Protein AF-A0A9D6T366-F1 (afdb_monomer_lite)

pLDDT: mean 85.79, std 14.12, range [36.12, 98.06]

Secondary structure (DSSP, 8-state):
---SHHHHHHHHHHHHHHHHHHHHHHHHHHHHHHHHHHHHHHHHHHHHHTTT--SHHHHHHHHHHHHHHTSPPPPSS--HHHHHHHHHHHHHHHHHHHHHHHHHHHTT-TTHHHHHHHHHHHHHHHHHHHHHHHHHHHHTSSS--

Sequence (145 aa):
ELQTDRARVTLLMIQTMLSSVEKRIQVEQQWMADECNRMRRLLQEAAEAFAETPSQPATALLRLAERARGIPEFPTVPSSHEINTAYRDLSTAFTEAMGHLNELVGEGVDGASTLLERARAYVQLRIERDMAGFFAMEGGMVGRG

Foldseek 3Di:
DCPDPVSVVVVVVVVVVVVVVVVVVQVVQLVLLVVLQVLLVLLVVLLVLCVVPPDPLNVLSVVLNVVSVVQDRADSGHDPVSSVVSSVSSVVSLVSNLVSLVVCVVVVPPPSVVSNVVSVVSVVVVVVVVVVVVVVVVVVPPDDD

Structure (mmCIF, N/CA/C/O backbone):
data_AF-A0A9D6T366-F1
#
_entry.id   AF-A0A9D6T366-F1
#
loop_
_atom_site.group_PDB
_atom_site.id
_atom_site.type_symbol
_atom_site.label_atom_id
_atom_site.label_alt_id
_atom_site.label_comp_id
_atom_site.label_asym_id
_atom_site.label_entity_id
_atom_site.label_seq_id
_atom_site.pdbx_PDB_ins_code
_atom_site.Cartn_x
_atom_site.Cartn_y
_atom_site.Cartn_z
_atom_site.occupancy
_atom_site.B_iso_or_equiv
_atom_site.auth_seq_id
_atom_site.auth_comp_id
_atom_site.auth_asym_id
_atom_site.auth_atom_id
_atom_site.pdbx_PDB_model_num
ATOM 1 N N . GLU A 1 1 ? 18.333 4.081 -48.826 1.00 50.16 1 GLU A N 1
ATOM 2 C CA . GLU A 1 1 ? 19.245 3.023 -48.342 1.00 50.16 1 GLU A CA 1
ATOM 3 C C . GLU A 1 1 ? 20.233 3.611 -47.335 1.00 50.16 1 GLU A C 1
ATOM 5 O O . GLU A 1 1 ? 20.771 4.683 -47.587 1.00 50.16 1 GLU A O 1
ATOM 10 N N . LEU A 1 2 ? 20.445 2.952 -46.189 1.00 53.44 2 LEU A N 1
ATOM 11 C CA . LEU A 1 2 ? 21.477 3.293 -45.193 1.00 53.44 2 LEU A CA 1
ATOM 12 C C . LEU A 1 2 ? 22.875 2.964 -45.759 1.00 53.44 2 LEU A C 1
ATOM 14 O O . LEU A 1 2 ? 23.490 1.961 -45.390 1.00 53.44 2 LEU A O 1
ATOM 18 N N . GLN A 1 3 ? 23.338 3.756 -46.729 1.00 62.41 3 GLN A N 1
ATOM 19 C CA . GLN A 1 3 ? 24.585 3.481 -47.455 1.00 62.41 3 GLN A CA 1
ATOM 20 C C . GLN A 1 3 ? 25.840 4.040 -46.778 1.00 62.41 3 GLN A C 1
ATOM 22 O O . GLN A 1 3 ? 26.936 3.596 -47.095 1.00 62.41 3 GLN A O 1
ATOM 27 N N . THR A 1 4 ? 25.713 4.980 -45.839 1.00 76.25 4 THR A N 1
ATOM 28 C CA . THR A 1 4 ? 26.872 5.544 -45.134 1.00 76.25 4 THR A CA 1
ATOM 29 C C . THR A 1 4 ? 27.063 4.885 -43.772 1.00 76.25 4 THR A C 1
ATOM 31 O O . THR A 1 4 ? 26.100 4.674 -43.029 1.00 76.25 4 THR A O 1
ATOM 34 N N . ASP A 1 5 ? 28.316 4.606 -43.408 1.00 75.69 5 ASP A N 1
ATOM 35 C CA . ASP A 1 5 ? 28.672 4.033 -42.102 1.00 75.69 5 ASP A CA 1
ATOM 36 C C . ASP A 1 5 ? 28.150 4.888 -40.945 1.00 75.69 5 ASP A C 1
ATOM 38 O O . ASP A 1 5 ? 27.643 4.369 -39.954 1.00 75.69 5 ASP A O 1
ATOM 42 N N . ARG A 1 6 ? 28.149 6.215 -41.119 1.00 76.50 6 ARG A N 1
ATOM 43 C CA . ARG A 1 6 ? 27.551 7.156 -40.168 1.00 76.50 6 ARG A CA 1
ATOM 44 C C . ARG A 1 6 ? 26.061 6.892 -39.947 1.00 76.50 6 ARG A C 1
ATOM 46 O O . ARG A 1 6 ? 25.620 6.872 -38.804 1.00 76.50 6 ARG A O 1
ATOM 53 N N . ALA A 1 7 ? 25.290 6.665 -41.010 1.00 77.69 7 ALA A N 1
ATOM 54 C CA . ALA A 1 7 ? 23.858 6.416 -40.890 1.00 77.69 7 ALA A CA 1
ATOM 55 C C . ALA A 1 7 ? 23.571 5.054 -40.226 1.00 77.69 7 ALA A C 1
ATOM 57 O O . ALA A 1 7 ? 22.641 4.947 -39.429 1.00 77.69 7 ALA A O 1
ATOM 58 N N . ARG A 1 8 ? 24.413 4.038 -40.474 1.00 81.44 8 ARG A N 1
ATOM 59 C CA . ARG A 1 8 ? 24.346 2.737 -39.783 1.00 81.44 8 ARG A CA 1
ATOM 60 C C . ARG A 1 8 ? 24.661 2.859 -38.291 1.00 81.44 8 ARG A C 1
ATOM 62 O O . ARG A 1 8 ? 23.917 2.326 -37.475 1.00 81.44 8 ARG A O 1
ATOM 69 N N . VAL A 1 9 ? 25.707 3.603 -37.929 1.00 85.38 9 VAL A N 1
ATOM 70 C CA . VAL A 1 9 ? 26.069 3.860 -36.524 1.00 85.38 9 VAL A CA 1
ATOM 71 C C . VAL A 1 9 ? 24.957 4.626 -35.806 1.00 85.38 9 VAL A C 1
ATOM 73 O O . VAL A 1 9 ? 24.552 4.224 -34.719 1.00 85.38 9 VAL A O 1
ATOM 76 N N . THR A 1 10 ? 24.399 5.675 -36.416 1.00 86.94 10 THR A N 1
ATOM 77 C CA . THR A 1 10 ? 23.277 6.422 -35.825 1.00 86.94 10 THR A CA 1
ATOM 78 C C . THR A 1 10 ? 22.049 5.534 -35.610 1.00 86.94 10 THR A C 1
ATOM 80 O O . THR A 1 10 ? 21.442 5.597 -34.544 1.00 86.94 10 THR A O 1
ATOM 83 N N . LEU A 1 11 ? 21.708 4.667 -36.569 1.00 88.12 11 LEU A N 1
ATOM 84 C CA . LEU A 1 11 ? 20.601 3.719 -36.417 1.00 88.12 11 LEU A CA 1
ATOM 85 C C . LEU A 1 11 ? 20.841 2.749 -35.248 1.00 88.12 11 LEU A C 1
ATOM 87 O O . LEU A 1 11 ? 19.949 2.552 -34.426 1.00 88.12 11 LEU A O 1
ATOM 91 N N . LEU A 1 12 ? 22.049 2.187 -35.140 1.00 88.25 12 LEU A N 1
ATOM 92 C CA . LEU A 1 12 ? 22.423 1.286 -34.046 1.00 88.25 12 LEU A CA 1
ATOM 93 C C . LEU A 1 12 ? 22.352 1.983 -32.681 1.00 88.25 12 LEU A C 1
ATOM 95 O O . LEU A 1 12 ? 21.867 1.394 -31.713 1.00 88.25 12 LEU A O 1
ATOM 99 N N . MET A 1 13 ? 22.780 3.246 -32.597 1.00 88.00 13 MET A N 1
ATOM 100 C CA . MET A 1 13 ? 22.670 4.042 -31.371 1.00 88.00 13 MET A CA 1
ATOM 101 C C . MET A 1 13 ? 21.207 4.272 -30.980 1.00 88.00 13 MET A C 1
ATOM 103 O O . MET A 1 13 ? 20.843 4.013 -29.836 1.00 88.00 13 MET A O 1
ATOM 107 N N . ILE A 1 14 ? 20.353 4.677 -31.928 1.00 89.75 14 ILE A N 1
ATOM 108 C CA . ILE A 1 14 ? 18.913 4.870 -31.687 1.00 89.75 14 ILE A CA 1
ATOM 109 C C . ILE A 1 14 ? 18.266 3.562 -31.220 1.00 89.75 14 ILE A C 1
ATOM 111 O O . ILE A 1 14 ? 17.547 3.551 -30.223 1.00 89.75 14 ILE A O 1
ATOM 115 N N . GLN A 1 15 ? 18.556 2.446 -31.890 1.00 88.88 15 GLN A N 1
ATOM 116 C CA . GLN A 1 15 ? 18.011 1.138 -31.529 1.00 88.88 15 GLN A CA 1
ATOM 117 C C . GLN A 1 15 ? 18.459 0.694 -30.130 1.00 88.88 15 GLN A C 1
ATOM 119 O O . GLN A 1 15 ? 17.662 0.143 -29.368 1.00 88.88 15 GLN A O 1
ATOM 124 N N . THR A 1 16 ? 19.710 0.977 -29.763 1.00 88.94 16 THR A N 1
ATOM 125 C CA . THR A 1 16 ? 20.239 0.693 -28.423 1.00 88.94 16 THR A CA 1
ATOM 126 C C . THR A 1 16 ? 19.537 1.535 -27.359 1.00 88.94 16 THR A C 1
ATOM 128 O O . THR A 1 16 ? 19.143 1.004 -26.321 1.00 88.94 16 THR A O 1
ATOM 131 N N . MET A 1 17 ? 19.322 2.829 -27.621 1.00 84.06 17 MET A N 1
ATOM 132 C CA . MET A 1 17 ? 18.595 3.714 -26.705 1.00 84.06 17 MET A CA 1
ATOM 133 C C . MET A 1 17 ? 17.142 3.264 -26.524 1.00 84.06 17 MET A C 1
ATOM 135 O O . MET A 1 17 ? 16.684 3.153 -25.390 1.00 84.06 17 MET A O 1
ATOM 139 N N . LEU A 1 18 ? 16.440 2.929 -27.611 1.00 86.19 18 LEU A N 1
ATOM 140 C CA . LEU A 1 18 ? 15.065 2.422 -27.552 1.00 86.19 18 LEU A CA 1
ATOM 141 C C . LEU A 1 18 ? 14.973 1.112 -26.762 1.00 86.19 18 LEU A C 1
ATOM 143 O O . LEU A 1 18 ? 14.144 0.998 -25.865 1.00 86.19 18 LEU A O 1
ATOM 147 N N . SER A 1 19 ? 15.881 0.168 -27.021 1.00 83.31 19 SER A N 1
ATOM 148 C CA . SER A 1 19 ? 15.929 -1.110 -26.295 1.00 83.31 19 SER A CA 1
ATOM 149 C C . SER A 1 19 ? 16.226 -0.919 -24.803 1.00 83.31 19 SER A C 1
ATOM 151 O O . SER A 1 19 ? 15.750 -1.681 -23.964 1.00 83.31 19 SER A O 1
ATOM 153 N N . SER A 1 20 ? 17.030 0.091 -24.456 1.00 81.44 20 SER A N 1
ATOM 154 C CA . SER A 1 20 ? 17.310 0.457 -23.063 1.00 81.44 20 SER A CA 1
ATOM 155 C C . SER A 1 20 ? 16.060 1.002 -22.365 1.00 81.44 20 SER A C 1
ATOM 157 O O . SER A 1 20 ? 15.729 0.573 -21.258 1.00 81.44 20 SER A O 1
ATOM 159 N N . VAL A 1 21 ? 15.319 1.891 -23.035 1.00 83.56 21 VAL A N 1
ATOM 160 C CA . VAL A 1 21 ? 14.059 2.448 -22.520 1.00 83.56 21 VAL A CA 1
ATOM 161 C C . VAL A 1 21 ? 13.009 1.355 -22.334 1.00 83.56 21 VAL A C 1
ATOM 163 O O . VAL A 1 21 ? 12.374 1.299 -21.285 1.00 83.56 21 VAL A O 1
ATOM 166 N N . GLU A 1 22 ? 12.856 0.454 -23.302 1.00 83.06 22 GLU A N 1
ATOM 167 C CA . GLU A 1 22 ? 11.881 -0.639 -23.234 1.00 83.06 22 GLU A CA 1
ATOM 168 C C . GLU A 1 22 ? 12.136 -1.567 -22.037 1.00 83.06 22 GLU A C 1
ATOM 170 O O . GLU A 1 22 ? 11.221 -1.851 -21.262 1.00 83.06 22 GLU A O 1
ATOM 175 N N . LYS A 1 23 ? 13.396 -1.964 -21.819 1.00 81.38 23 LYS A N 1
ATOM 176 C CA . LYS A 1 23 ? 13.785 -2.767 -20.649 1.00 81.38 23 LYS A CA 1
ATOM 177 C C . LYS A 1 23 ? 13.492 -2.046 -19.340 1.00 81.38 23 LYS A C 1
ATOM 179 O O . LYS A 1 23 ? 13.034 -2.672 -18.389 1.00 81.38 23 LYS A O 1
ATOM 184 N N . ARG A 1 24 ? 13.735 -0.733 -19.286 1.00 82.31 24 ARG A N 1
ATOM 185 C CA . ARG A 1 24 ? 13.435 0.061 -18.093 1.00 82.31 24 ARG A CA 1
ATOM 186 C C . ARG A 1 24 ? 11.936 0.104 -17.813 1.00 82.31 24 ARG A C 1
ATOM 188 O O . ARG A 1 24 ? 11.551 -0.111 -16.674 1.00 82.31 24 ARG A O 1
ATOM 195 N N . ILE A 1 25 ? 11.098 0.311 -18.830 1.00 83.75 25 ILE A N 1
ATOM 196 C CA . ILE A 1 25 ? 9.635 0.339 -18.669 1.00 83.75 25 ILE A CA 1
ATOM 197 C C . ILE A 1 25 ? 9.124 -0.959 -18.033 1.00 83.75 25 ILE A C 1
ATOM 199 O O . ILE A 1 25 ? 8.312 -0.899 -17.115 1.00 83.75 25 ILE A O 1
ATOM 203 N N . GLN A 1 26 ? 9.618 -2.118 -18.472 1.00 82.44 26 GLN A N 1
ATOM 204 C CA . GLN A 1 26 ? 9.207 -3.407 -17.905 1.00 82.44 26 GLN A CA 1
ATOM 205 C C . GLN A 1 26 ? 9.585 -3.546 -16.423 1.00 82.44 26 GLN A C 1
ATOM 207 O O . GLN A 1 26 ? 8.786 -4.030 -15.625 1.00 82.44 26 GLN A O 1
ATOM 212 N N . VAL A 1 27 ? 10.780 -3.083 -16.044 1.00 83.88 27 VAL A N 1
ATOM 213 C CA . VAL A 1 27 ? 11.231 -3.087 -14.644 1.00 83.88 27 VAL A CA 1
ATOM 214 C C . VAL A 1 27 ? 10.366 -2.160 -13.782 1.00 83.88 27 VAL A C 1
ATOM 216 O O . VAL A 1 27 ? 9.921 -2.563 -12.710 1.00 83.88 27 VAL A O 1
ATOM 219 N N . GLU A 1 28 ? 10.064 -0.953 -14.266 1.00 84.19 28 GLU A N 1
ATOM 220 C CA . GLU A 1 28 ? 9.187 -0.007 -13.559 1.00 84.19 28 GLU A CA 1
ATOM 221 C C . GLU A 1 28 ? 7.771 -0.585 -13.385 1.00 84.19 28 GLU A C 1
ATOM 223 O O . GLU A 1 28 ? 7.194 -0.508 -12.303 1.00 84.19 28 GLU A O 1
ATOM 228 N N . GLN A 1 29 ? 7.222 -1.234 -14.416 1.00 87.12 29 GLN A N 1
ATOM 229 C CA . GLN A 1 29 ? 5.916 -1.900 -14.341 1.00 87.12 29 GLN A CA 1
ATOM 230 C C . GLN A 1 29 ? 5.888 -3.019 -13.301 1.00 87.12 29 GLN A C 1
ATOM 232 O O . GLN A 1 29 ? 4.912 -3.140 -12.561 1.00 87.12 29 GLN A O 1
ATOM 237 N N . GLN A 1 30 ? 6.955 -3.813 -13.219 1.00 87.56 30 GLN A N 1
ATOM 238 C CA . GLN A 1 30 ? 7.083 -4.853 -12.205 1.00 87.56 30 GLN A CA 1
ATOM 239 C C . GLN A 1 30 ? 7.102 -4.255 -10.794 1.00 87.56 30 GLN A C 1
ATOM 241 O O . GLN A 1 30 ? 6.390 -4.727 -9.908 1.00 87.56 30 GLN A O 1
ATOM 246 N N . TRP A 1 31 ? 7.854 -3.175 -10.585 1.00 86.19 31 TRP A N 1
ATOM 247 C CA . TRP A 1 31 ? 7.878 -2.486 -9.295 1.00 86.19 31 TRP A CA 1
ATOM 248 C C . TRP A 1 31 ? 6.529 -1.888 -8.922 1.00 86.19 31 TRP A C 1
ATOM 250 O O . TRP A 1 31 ? 6.108 -2.002 -7.771 1.00 86.19 31 TRP A O 1
ATOM 260 N N . MET A 1 32 ? 5.832 -1.282 -9.881 1.00 88.88 32 MET A N 1
ATOM 261 C CA . MET A 1 32 ? 4.481 -0.782 -9.657 1.00 88.88 32 MET A CA 1
ATOM 262 C C . MET A 1 32 ? 3.527 -1.922 -9.271 1.00 88.88 32 MET A C 1
ATOM 264 O O . MET A 1 32 ? 2.642 -1.714 -8.445 1.00 88.88 32 MET A O 1
ATOM 268 N N . ALA A 1 33 ? 3.693 -3.119 -9.847 1.00 91.25 33 ALA A N 1
ATOM 269 C CA . ALA A 1 33 ? 2.828 -4.263 -9.570 1.00 91.25 33 ALA A CA 1
ATOM 270 C C . ALA A 1 33 ? 3.023 -4.742 -8.129 1.00 91.25 33 ALA A C 1
ATOM 272 O O . ALA A 1 33 ? 2.056 -4.906 -7.381 1.00 91.25 33 ALA A O 1
ATOM 273 N N . ASP A 1 34 ? 4.284 -4.880 -7.717 1.00 89.69 34 ASP A N 1
ATOM 274 C CA . ASP A 1 34 ? 4.657 -5.226 -6.348 1.00 89.69 34 ASP A CA 1
ATOM 275 C C . ASP A 1 34 ? 4.136 -4.193 -5.339 1.00 89.69 34 ASP A C 1
ATOM 277 O O . ASP A 1 34 ? 3.631 -4.556 -4.275 1.00 89.69 34 ASP A O 1
ATOM 281 N N . GLU A 1 35 ? 4.220 -2.907 -5.679 1.00 90.69 35 GLU A N 1
ATOM 282 C CA . GLU A 1 35 ? 3.708 -1.789 -4.884 1.00 90.69 35 GLU A CA 1
ATOM 283 C C . GLU A 1 35 ? 2.181 -1.846 -4.734 1.00 90.69 35 GLU A C 1
ATOM 285 O O . GLU A 1 35 ? 1.678 -1.816 -3.608 1.00 90.69 35 GLU A O 1
ATOM 290 N N . CYS A 1 36 ? 1.435 -2.033 -5.827 1.00 92.69 36 CYS A N 1
ATOM 291 C CA . CYS A 1 36 ? -0.014 -2.247 -5.784 1.00 92.69 36 CYS A CA 1
ATOM 292 C C . CYS A 1 36 ? -0.386 -3.418 -4.865 1.00 92.69 36 CYS A C 1
ATOM 294 O O . CYS A 1 36 ? -1.247 -3.290 -3.990 1.00 92.69 36 CYS A O 1
ATOM 296 N N . ASN A 1 37 ? 0.298 -4.551 -5.021 1.00 92.94 37 ASN A N 1
ATOM 297 C CA . ASN A 1 37 ? 0.019 -5.755 -4.250 1.00 92.94 37 ASN A CA 1
ATOM 298 C C . ASN A 1 37 ? 0.323 -5.555 -2.754 1.00 92.94 37 ASN A C 1
ATOM 300 O O . ASN A 1 37 ? -0.448 -6.013 -1.909 1.00 92.94 37 ASN A O 1
ATOM 304 N N . ARG A 1 38 ? 1.399 -4.834 -2.408 1.00 92.12 38 ARG A N 1
ATOM 305 C CA . ARG A 1 38 ? 1.733 -4.475 -1.017 1.00 92.12 38 ARG A CA 1
ATOM 306 C C . ARG A 1 38 ? 0.716 -3.516 -0.405 1.00 92.12 38 ARG A C 1
ATOM 308 O O . ARG A 1 38 ? 0.254 -3.782 0.701 1.00 92.12 38 ARG A O 1
ATOM 315 N N . MET A 1 39 ? 0.337 -2.449 -1.115 1.00 94.75 39 MET A N 1
ATOM 316 C CA . MET A 1 39 ? -0.678 -1.497 -0.645 1.00 94.75 39 MET A CA 1
ATOM 317 C C . MET A 1 39 ? -2.003 -2.209 -0.369 1.00 94.75 39 MET A C 1
ATOM 319 O O . MET A 1 39 ? -2.589 -2.033 0.695 1.00 94.75 39 MET A O 1
ATOM 323 N N . ARG A 1 40 ? -2.435 -3.084 -1.285 1.00 95.31 40 ARG A N 1
ATOM 324 C CA . ARG A 1 40 ? -3.658 -3.874 -1.118 1.00 95.31 40 ARG A CA 1
ATOM 325 C C . ARG A 1 40 ? -3.604 -4.775 0.118 1.00 95.31 40 ARG A C 1
ATOM 327 O O . ARG A 1 40 ? -4.577 -4.819 0.863 1.00 95.31 40 ARG A O 1
ATOM 334 N N . ARG A 1 41 ? -2.482 -5.469 0.354 1.00 94.31 41 ARG A N 1
ATOM 335 C CA . ARG A 1 41 ? -2.302 -6.303 1.557 1.00 94.31 41 ARG A CA 1
ATOM 336 C C . ARG A 1 41 ? -2.362 -5.470 2.828 1.00 94.31 41 ARG A C 1
ATOM 338 O O . ARG A 1 41 ? -3.107 -5.828 3.725 1.00 94.31 41 ARG A O 1
ATOM 345 N N . LEU A 1 42 ? -1.655 -4.341 2.882 1.00 94.69 42 LEU A N 1
ATOM 346 C CA . LEU A 1 42 ? -1.659 -3.487 4.071 1.00 94.69 42 LEU A CA 1
ATOM 347 C C . LEU A 1 42 ? -3.059 -2.936 4.370 1.00 94.69 42 LEU A C 1
ATOM 349 O O . LEU A 1 42 ? -3.458 -2.897 5.528 1.00 94.69 42 LEU A O 1
ATOM 353 N N . LEU A 1 43 ? -3.821 -2.561 3.337 1.00 96.69 43 LEU A N 1
ATOM 354 C CA . LEU A 1 43 ? -5.212 -2.134 3.495 1.00 96.69 43 LEU A CA 1
ATOM 355 C C . LEU A 1 43 ? -6.095 -3.256 4.061 1.00 96.69 43 LEU A C 1
ATOM 357 O O . LEU A 1 43 ? -6.874 -2.994 4.972 1.00 96.69 43 LEU A O 1
ATOM 361 N N . GLN A 1 44 ? -5.955 -4.493 3.570 1.00 96.88 44 GLN A N 1
ATOM 362 C CA . GLN A 1 44 ? -6.679 -5.650 4.120 1.00 96.88 44 GLN A CA 1
ATOM 363 C C . GLN A 1 44 ? -6.263 -5.939 5.568 1.00 96.88 44 GLN A C 1
ATOM 365 O O . GLN A 1 44 ? -7.125 -6.054 6.428 1.00 96.88 44 GLN A O 1
ATOM 370 N N . GLU A 1 45 ? -4.963 -5.963 5.864 1.00 96.19 45 GLU A N 1
ATOM 371 C CA . GLU A 1 45 ? -4.451 -6.190 7.220 1.00 96.19 45 GLU A CA 1
ATOM 372 C C . GLU A 1 45 ? -4.941 -5.123 8.210 1.00 96.19 45 GLU A C 1
ATOM 374 O O . GLU A 1 45 ? -5.306 -5.447 9.336 1.00 96.19 45 GLU A O 1
ATOM 379 N N . ALA A 1 46 ? -4.979 -3.850 7.801 1.00 95.75 46 ALA A N 1
ATOM 380 C CA . ALA A 1 46 ? -5.493 -2.768 8.636 1.00 95.75 46 ALA A CA 1
ATOM 381 C C . ALA A 1 46 ? -7.002 -2.910 8.889 1.00 95.75 46 ALA A C 1
ATOM 383 O O . ALA A 1 46 ? -7.459 -2.716 10.011 1.00 95.75 46 ALA A O 1
ATOM 384 N N . ALA A 1 47 ? -7.773 -3.278 7.866 1.00 96.50 47 ALA A N 1
ATOM 385 C CA . ALA A 1 47 ? -9.196 -3.563 8.008 1.00 96.50 47 ALA A CA 1
ATOM 386 C C . ALA A 1 47 ? -9.464 -4.747 8.947 1.00 96.50 47 ALA A C 1
ATOM 388 O O . ALA A 1 47 ? -10.325 -4.648 9.813 1.00 96.50 47 ALA A O 1
ATOM 389 N N . GLU A 1 48 ? -8.713 -5.839 8.808 1.00 97.06 48 GLU A N 1
ATOM 390 C CA . GLU A 1 48 ? -8.832 -7.025 9.661 1.00 97.06 48 GLU A CA 1
ATOM 391 C C . GLU A 1 48 ? -8.452 -6.723 11.115 1.00 97.06 48 GLU A C 1
ATOM 393 O O . GLU A 1 48 ? -9.166 -7.126 12.032 1.00 97.06 48 GLU A O 1
ATOM 398 N N . ALA A 1 49 ? -7.369 -5.972 11.338 1.00 96.44 49 ALA A N 1
ATOM 399 C CA . ALA A 1 49 ? -6.891 -5.631 12.677 1.00 96.44 49 ALA A CA 1
ATOM 400 C C . ALA A 1 49 ? -7.893 -4.793 13.487 1.00 96.44 49 ALA A C 1
ATOM 402 O O . ALA A 1 49 ? -7.939 -4.916 14.710 1.00 96.44 49 ALA A O 1
ATOM 403 N N . PHE A 1 50 ? -8.697 -3.961 12.817 1.00 96.25 50 PHE A N 1
ATOM 404 C CA . PHE A 1 50 ? -9.628 -3.029 13.463 1.00 96.25 50 PHE A CA 1
ATOM 405 C C . PHE A 1 50 ? -11.100 -3.307 13.134 1.00 96.25 50 PHE A C 1
ATOM 407 O O . PHE A 1 50 ? -11.947 -2.446 13.361 1.00 96.25 50 PHE A O 1
ATOM 414 N N . ALA A 1 51 ? -11.431 -4.497 12.622 1.00 94.25 51 ALA A N 1
ATOM 415 C CA . ALA A 1 51 ? -12.788 -4.832 12.182 1.00 94.25 51 ALA A CA 1
ATOM 416 C C . ALA A 1 51 ? -13.842 -4.693 13.295 1.00 94.25 51 ALA A C 1
ATOM 418 O O . ALA A 1 51 ? -14.953 -4.232 13.049 1.00 94.25 51 ALA A O 1
ATOM 419 N N . GLU A 1 52 ? -13.463 -5.048 14.524 1.00 94.06 52 GLU A N 1
ATOM 420 C CA . GLU A 1 52 ? -14.329 -5.009 15.707 1.00 94.06 52 GLU A CA 1
ATOM 421 C C . GLU A 1 52 ? -14.172 -3.711 16.520 1.00 94.06 52 GLU A C 1
ATOM 423 O O . GLU A 1 52 ? -14.772 -3.562 17.584 1.00 94.06 52 GLU A O 1
ATOM 428 N N . THR A 1 53 ? -13.350 -2.760 16.061 1.00 94.56 53 THR A N 1
ATOM 429 C CA . THR A 1 53 ? -13.137 -1.483 16.751 1.00 94.56 53 THR A CA 1
ATOM 430 C C . THR A 1 53 ? -14.277 -0.515 16.411 1.00 94.56 53 THR A C 1
ATOM 432 O O . THR A 1 53 ? -14.400 -0.099 15.256 1.00 94.56 53 THR A O 1
ATOM 435 N N . PRO A 1 54 ? -15.112 -0.097 17.384 1.00 91.88 54 PRO A N 1
ATOM 436 C CA . PRO A 1 54 ? -16.269 0.752 17.117 1.00 91.88 54 PRO A CA 1
ATOM 437 C C . PRO A 1 54 ? -15.856 2.229 17.017 1.00 91.88 54 PRO A C 1
ATOM 439 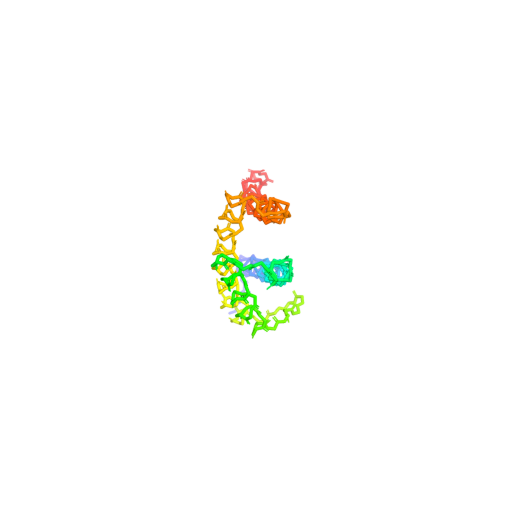O O . PRO A 1 54 ? -16.209 3.046 17.868 1.00 91.88 54 PRO A O 1
ATOM 442 N N . SER A 1 55 ? -15.100 2.581 15.975 1.00 94.81 55 SER A N 1
ATOM 443 C CA . SER A 1 55 ? -14.684 3.957 15.691 1.00 94.81 55 SER A CA 1
ATOM 444 C C . SER A 1 55 ? -14.874 4.330 14.217 1.00 94.81 55 SER A C 1
ATOM 446 O O . SER A 1 55 ? -14.929 3.481 13.316 1.00 94.81 55 SER A O 1
ATOM 448 N N . GLN A 1 56 ? -15.006 5.634 13.953 1.00 97.12 56 GLN A N 1
ATOM 449 C CA . GLN A 1 56 ? -15.113 6.154 12.589 1.00 97.12 56 GLN A CA 1
ATOM 450 C C . GLN A 1 56 ? -13.851 5.853 11.753 1.00 97.12 56 GLN A C 1
ATOM 452 O O . GLN A 1 56 ? -14.022 5.418 10.609 1.00 97.12 56 GLN A O 1
ATOM 457 N N . PRO A 1 57 ? -12.616 6.018 12.275 1.00 96.88 57 PRO A N 1
ATOM 458 C CA . PRO A 1 57 ? -11.404 5.674 11.531 1.00 96.88 57 PRO A CA 1
ATOM 459 C C . PRO A 1 57 ? -11.319 4.180 11.184 1.00 96.88 57 PRO A C 1
ATOM 461 O O . PRO A 1 57 ? -11.007 3.835 10.044 1.00 96.88 57 PRO A O 1
ATOM 464 N N . ALA A 1 58 ? -11.685 3.285 12.109 1.00 96.62 58 ALA A N 1
ATOM 465 C CA . ALA A 1 58 ? -11.728 1.842 11.849 1.00 96.62 58 ALA A CA 1
ATOM 466 C C . ALA A 1 58 ? -12.742 1.485 10.746 1.00 96.62 58 ALA A C 1
ATOM 468 O O . ALA A 1 58 ? -12.426 0.776 9.788 1.00 96.62 58 ALA A O 1
ATOM 469 N N . THR A 1 59 ? -13.937 2.082 10.801 1.00 97.44 59 THR A N 1
ATOM 470 C CA . THR A 1 59 ? -14.955 1.930 9.747 1.00 97.44 59 THR A CA 1
ATOM 471 C C . THR A 1 59 ? -14.460 2.453 8.393 1.00 97.44 59 THR A C 1
ATOM 473 O O . THR A 1 59 ? -14.775 1.894 7.339 1.00 97.44 59 THR A O 1
ATOM 476 N N . ALA A 1 60 ? -13.679 3.536 8.384 1.00 97.62 60 ALA A N 1
ATOM 477 C CA . ALA A 1 60 ? -13.089 4.062 7.162 1.00 97.62 60 ALA A CA 1
ATOM 478 C C . ALA A 1 60 ? -12.050 3.099 6.565 1.00 97.62 60 ALA A C 1
ATOM 480 O O . ALA A 1 60 ? -12.101 2.853 5.359 1.00 97.62 60 ALA A O 1
ATOM 481 N N . LEU A 1 61 ? -11.194 2.485 7.389 1.00 97.69 61 LEU A N 1
ATOM 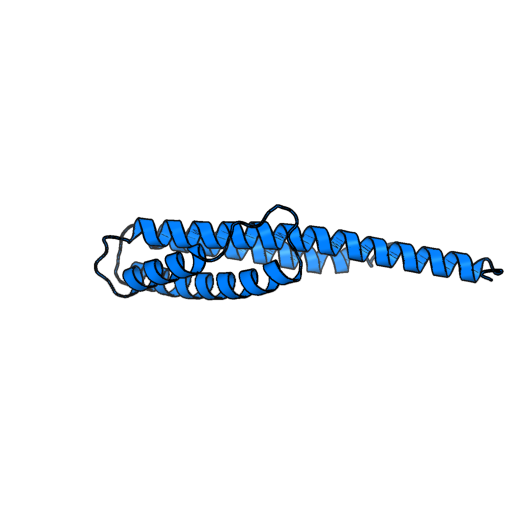482 C CA . LEU A 1 61 ? -10.236 1.462 6.951 1.00 97.69 61 LEU A CA 1
ATOM 483 C C . LEU A 1 61 ? -10.928 0.250 6.312 1.00 97.69 61 LEU A C 1
ATOM 485 O O . LEU A 1 61 ? -10.505 -0.186 5.242 1.00 97.69 61 LEU A O 1
ATOM 489 N N . LEU A 1 62 ? -12.039 -0.227 6.886 1.00 97.12 62 LEU A N 1
ATOM 490 C CA . LEU A 1 62 ? -12.858 -1.289 6.284 1.00 97.12 62 LEU A CA 1
ATOM 491 C C . LEU A 1 62 ? -13.339 -0.911 4.873 1.00 97.12 62 LEU A C 1
ATOM 493 O O . LEU A 1 62 ? -13.194 -1.689 3.930 1.00 97.12 62 LEU A O 1
ATOM 497 N N . ARG A 1 63 ? -13.855 0.313 4.687 1.00 96.81 63 ARG A N 1
ATOM 498 C CA . ARG A 1 63 ? -14.300 0.792 3.363 1.00 96.81 63 ARG A CA 1
ATOM 499 C C . ARG A 1 63 ? -13.153 0.894 2.359 1.00 96.81 63 ARG A C 1
ATOM 501 O O . ARG A 1 63 ? -13.339 0.559 1.188 1.00 96.81 63 ARG A O 1
ATOM 508 N N . LEU A 1 64 ? -11.980 1.347 2.798 1.00 97.31 64 LEU A N 1
ATOM 509 C CA . LEU A 1 64 ? -10.789 1.428 1.950 1.00 97.31 64 LEU A CA 1
ATOM 510 C C . LEU A 1 64 ? -10.309 0.038 1.522 1.00 97.31 64 LEU A C 1
ATOM 512 O O . LEU A 1 64 ? -9.972 -0.156 0.353 1.00 97.31 64 LEU A O 1
ATOM 516 N N . ALA A 1 65 ? -10.341 -0.939 2.428 1.00 96.56 65 ALA A N 1
ATOM 517 C CA . ALA A 1 65 ? -10.000 -2.320 2.115 1.00 96.56 65 ALA A CA 1
ATOM 518 C C . ALA A 1 65 ? -10.986 -2.959 1.131 1.00 96.56 65 ALA A C 1
ATOM 520 O O . ALA A 1 65 ? -10.547 -3.625 0.194 1.00 96.56 65 ALA A O 1
ATOM 521 N N . GLU A 1 66 ? -12.293 -2.721 1.274 1.00 95.31 66 GLU A N 1
ATOM 522 C CA . GLU A 1 66 ? -13.291 -3.196 0.304 1.00 95.31 66 GLU A CA 1
ATOM 523 C C . GLU A 1 66 ? -13.093 -2.562 -1.079 1.00 95.31 66 GLU A C 1
ATOM 525 O O . GLU A 1 66 ? -13.096 -3.268 -2.091 1.00 95.31 66 GLU A O 1
ATOM 530 N N . ARG A 1 67 ? -12.811 -1.252 -1.148 1.00 93.81 67 ARG A N 1
ATOM 531 C CA . ARG A 1 67 ? -12.447 -0.594 -2.416 1.00 93.81 67 ARG A CA 1
ATOM 532 C C . ARG A 1 67 ? -11.205 -1.240 -3.038 1.00 93.81 67 ARG A C 1
ATOM 534 O O . ARG A 1 67 ? -11.189 -1.500 -4.239 1.00 93.81 67 ARG A O 1
ATOM 541 N N . ALA A 1 68 ? -10.186 -1.530 -2.231 1.00 94.12 68 ALA A N 1
ATOM 542 C CA . ALA A 1 68 ? -8.957 -2.172 -2.691 1.00 94.12 68 ALA A CA 1
ATOM 543 C C . ALA A 1 68 ? -9.157 -3.643 -3.096 1.00 94.12 68 ALA A C 1
ATOM 545 O O . ALA A 1 68 ? -8.443 -4.132 -3.969 1.00 94.12 68 ALA A O 1
ATOM 546 N N . ARG A 1 69 ? -10.135 -4.350 -2.513 1.00 91.44 69 ARG A N 1
ATOM 547 C CA . ARG A 1 69 ? -10.488 -5.732 -2.883 1.00 91.44 69 ARG A CA 1
ATOM 548 C C . ARG A 1 69 ? -11.033 -5.827 -4.306 1.00 91.44 69 ARG A C 1
ATOM 550 O O . ARG A 1 69 ? -10.805 -6.831 -4.974 1.00 91.44 69 ARG A O 1
ATOM 557 N N . GLY A 1 70 ? -11.703 -4.776 -4.780 1.00 88.00 70 GLY A N 1
ATOM 558 C CA . GLY A 1 70 ? -12.160 -4.672 -6.168 1.00 88.00 70 GLY A CA 1
ATOM 559 C C . GLY A 1 70 ? -11.024 -4.604 -7.197 1.00 88.00 70 GLY A C 1
ATOM 560 O O . GLY A 1 70 ? -11.278 -4.762 -8.389 1.00 88.00 70 GLY A O 1
ATOM 561 N N . ILE A 1 71 ? -9.779 -4.389 -6.756 1.00 89.50 71 ILE A N 1
ATOM 562 C CA . ILE A 1 71 ? -8.601 -4.326 -7.618 1.00 89.50 71 ILE A CA 1
ATOM 563 C C . ILE A 1 71 ? -7.903 -5.701 -7.610 1.00 89.50 71 ILE A C 1
ATOM 565 O O . ILE A 1 71 ? -7.469 -6.176 -6.547 1.00 89.50 71 ILE A O 1
ATOM 569 N N . PRO A 1 72 ? -7.790 -6.371 -8.775 1.00 86.12 72 PRO A N 1
ATOM 570 C CA . PRO A 1 72 ? -7.183 -7.694 -8.859 1.00 86.12 72 PRO A CA 1
ATOM 571 C C . PRO A 1 72 ? -5.694 -7.652 -8.500 1.00 86.12 72 PRO A C 1
ATOM 573 O O . PRO A 1 72 ? -5.050 -6.605 -8.531 1.00 86.12 72 PRO A O 1
ATOM 576 N N . GLU A 1 73 ? -5.143 -8.814 -8.147 1.00 87.38 73 GLU A N 1
ATOM 577 C CA . GLU A 1 73 ? -3.699 -8.926 -7.937 1.00 87.38 73 GLU A CA 1
ATOM 578 C C . GLU A 1 73 ? -2.992 -8.799 -9.277 1.00 87.38 73 GLU A C 1
ATOM 580 O O . GLU A 1 73 ? -3.386 -9.449 -10.249 1.00 87.38 73 GLU A O 1
ATOM 585 N N . PHE A 1 74 ? -1.951 -7.975 -9.332 1.00 87.00 74 PHE A N 1
ATOM 586 C CA . PHE A 1 74 ? -1.206 -7.815 -10.570 1.00 87.00 74 PHE A CA 1
ATOM 587 C C . PHE A 1 74 ? -0.181 -8.940 -10.734 1.00 87.00 74 PHE A C 1
ATOM 589 O O . PHE A 1 74 ? 0.538 -9.247 -9.776 1.00 87.00 74 PHE A O 1
ATOM 596 N N . PRO A 1 75 ? -0.073 -9.535 -11.939 1.00 82.88 75 PRO A N 1
ATOM 597 C CA . PRO A 1 75 ? 1.049 -10.398 -12.280 1.00 82.88 75 PRO A CA 1
ATOM 598 C C . PRO A 1 75 ? 2.348 -9.583 -12.337 1.00 82.88 75 PRO A C 1
ATOM 600 O O . PRO A 1 75 ? 2.329 -8.355 -12.381 1.00 82.88 75 PRO A O 1
ATOM 603 N N . THR A 1 76 ? 3.488 -10.273 -12.401 1.00 72.69 76 THR A N 1
ATOM 604 C CA . THR A 1 76 ? 4.825 -9.654 -12.389 1.00 72.69 76 THR A CA 1
ATOM 605 C C . THR A 1 76 ? 5.043 -8.621 -13.499 1.00 72.69 76 THR A C 1
ATOM 607 O O . THR A 1 76 ? 5.763 -7.656 -13.281 1.00 72.69 76 THR A O 1
ATOM 610 N N . VAL A 1 77 ? 4.423 -8.790 -14.673 1.00 76.19 77 VAL A N 1
ATOM 611 C CA . VAL A 1 77 ? 4.453 -7.788 -15.753 1.00 76.19 77 VAL A CA 1
ATOM 612 C C . VAL A 1 77 ? 3.022 -7.526 -16.229 1.00 76.19 77 VAL A C 1
ATOM 614 O O . VAL A 1 77 ? 2.486 -8.303 -17.022 1.00 76.19 77 VAL A O 1
ATOM 617 N N . PRO A 1 78 ? 2.367 -6.478 -15.714 1.00 78.44 78 PRO A N 1
ATOM 618 C CA . PRO A 1 78 ? 0.994 -6.142 -16.068 1.00 78.44 78 PRO A CA 1
ATOM 619 C C . PRO A 1 78 ? 0.907 -5.185 -17.263 1.00 78.44 78 PRO A C 1
ATOM 621 O O . PRO A 1 78 ? 1.882 -4.554 -17.667 1.00 78.44 78 PRO A O 1
ATOM 624 N N . SER A 1 79 ? -0.300 -5.040 -17.816 1.00 81.56 79 SER A N 1
ATOM 625 C CA . SER A 1 79 ? -0.590 -4.037 -18.845 1.00 81.56 79 SER A CA 1
ATOM 626 C C . SER A 1 79 ? -0.352 -2.621 -18.322 1.00 81.56 79 SER A C 1
ATOM 628 O O . SER A 1 79 ? -0.855 -2.262 -17.255 1.00 81.56 79 SER A O 1
ATOM 630 N N . SER A 1 80 ? 0.313 -1.773 -19.120 1.00 77.25 80 SER A N 1
ATOM 631 C CA . SER A 1 80 ? 0.553 -0.357 -18.798 1.00 77.25 80 SER A CA 1
ATOM 632 C C . SER A 1 80 ? -0.725 0.397 -18.430 1.00 77.25 80 SER A C 1
ATOM 634 O O . SER A 1 80 ? -0.696 1.287 -17.584 1.00 77.25 80 SER A O 1
ATOM 636 N N . HIS A 1 81 ? -1.845 0.101 -19.091 1.00 78.00 81 HIS A N 1
ATOM 637 C CA . HIS A 1 81 ? -3.088 0.832 -18.856 1.00 78.00 81 HIS A CA 1
ATOM 638 C C . HIS A 1 81 ? -3.733 0.433 -17.524 1.00 78.00 81 HIS A C 1
ATOM 640 O O . HIS A 1 81 ? -4.111 1.297 -16.734 1.00 78.00 81 HIS A O 1
ATOM 646 N N . GLU A 1 82 ? -3.804 -0.871 -17.263 1.00 79.06 82 GLU A N 1
ATOM 647 C CA . GLU A 1 82 ? -4.448 -1.432 -16.074 1.00 79.06 82 GLU A CA 1
ATOM 648 C C . GLU A 1 82 ? -3.694 -1.037 -14.805 1.00 79.06 82 GLU A C 1
ATOM 650 O O . GLU A 1 82 ? -4.302 -0.602 -13.823 1.00 79.06 82 GLU A O 1
ATOM 655 N N . ILE A 1 83 ? -2.360 -1.097 -14.848 1.00 86.56 83 ILE A N 1
ATOM 656 C CA . ILE A 1 83 ? -1.553 -0.793 -13.673 1.00 86.56 83 ILE A CA 1
ATOM 657 C C . ILE A 1 83 ? -1.554 0.691 -13.313 1.00 86.56 83 ILE A C 1
ATOM 659 O O . ILE A 1 83 ? -1.619 1.028 -12.138 1.00 86.56 83 ILE A O 1
ATOM 663 N N . 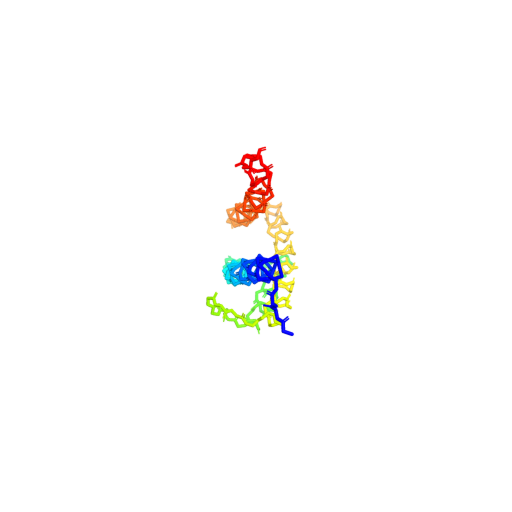ASN A 1 84 ? -1.538 1.599 -14.291 1.00 87.44 84 ASN A N 1
ATOM 664 C CA . ASN A 1 84 ? -1.481 3.035 -14.009 1.00 87.44 84 ASN A CA 1
ATOM 665 C C . ASN A 1 84 ? -2.728 3.555 -13.284 1.00 87.44 84 ASN A C 1
ATOM 667 O O . ASN A 1 84 ? -2.623 4.461 -12.454 1.00 87.44 84 ASN A O 1
ATOM 671 N N . THR A 1 85 ? -3.904 3.026 -13.624 1.00 88.12 85 THR A N 1
ATOM 672 C CA . THR A 1 85 ? -5.162 3.403 -12.967 1.00 88.12 85 THR A CA 1
ATOM 673 C C . THR A 1 85 ? -5.211 2.824 -11.558 1.00 88.12 85 THR A C 1
ATOM 675 O O . THR A 1 85 ? -5.358 3.576 -10.597 1.00 88.12 85 THR A O 1
ATOM 678 N N . ALA A 1 86 ? -4.966 1.519 -11.418 1.00 91.50 86 ALA A N 1
ATOM 679 C CA . ALA A 1 86 ? -4.980 0.856 -10.119 1.00 91.50 86 ALA A CA 1
ATOM 680 C C . ALA A 1 86 ? -3.926 1.406 -9.150 1.00 91.50 86 ALA A C 1
ATOM 682 O O . ALA A 1 86 ? -4.206 1.576 -7.968 1.00 91.50 86 ALA A O 1
ATOM 683 N N . TYR A 1 87 ? -2.733 1.734 -9.646 1.00 91.50 87 TYR A N 1
ATOM 684 C CA . TYR A 1 87 ? -1.661 2.318 -8.844 1.00 91.50 87 TYR A CA 1
ATOM 685 C C . TYR A 1 87 ? -2.064 3.664 -8.247 1.00 91.50 87 TYR A C 1
ATOM 687 O O . TYR A 1 87 ? -1.805 3.920 -7.070 1.00 91.50 87 TYR A O 1
ATOM 695 N N . ARG A 1 88 ? -2.719 4.521 -9.041 1.00 91.19 88 ARG A N 1
ATOM 696 C CA . ARG A 1 88 ? -3.241 5.806 -8.565 1.00 91.19 88 ARG A CA 1
ATOM 697 C C . ARG A 1 88 ? -4.313 5.598 -7.502 1.00 91.19 88 ARG A C 1
ATOM 699 O O . ARG A 1 88 ? -4.189 6.160 -6.418 1.00 91.19 88 ARG A O 1
ATOM 706 N N . ASP A 1 89 ? -5.299 4.749 -7.780 1.00 93.00 89 ASP A N 1
ATOM 707 C CA . ASP A 1 89 ? -6.386 4.465 -6.840 1.00 93.00 89 ASP A CA 1
ATOM 708 C C . ASP A 1 89 ? -5.879 3.888 -5.511 1.00 93.00 89 ASP A C 1
ATOM 710 O O . ASP A 1 89 ? -6.277 4.351 -4.440 1.00 93.00 89 ASP A O 1
ATOM 714 N N . LEU A 1 90 ? -4.962 2.918 -5.566 1.00 95.19 90 LEU A N 1
ATOM 715 C CA . LEU A 1 90 ? -4.372 2.306 -4.377 1.00 95.19 90 LEU A CA 1
ATOM 716 C C . LEU A 1 90 ? -3.470 3.275 -3.613 1.00 95.19 90 LEU A C 1
ATOM 718 O O . LEU A 1 90 ? -3.517 3.274 -2.389 1.00 95.19 90 LEU A O 1
ATOM 722 N N . SER A 1 91 ? -2.699 4.128 -4.295 1.00 93.94 91 SER A N 1
ATOM 723 C CA . SER A 1 91 ? -1.863 5.140 -3.629 1.00 93.94 91 SER A CA 1
ATOM 724 C C . SER A 1 91 ? -2.711 6.155 -2.861 1.00 93.94 91 SER A C 1
ATOM 726 O O . SER A 1 91 ? -2.363 6.534 -1.741 1.00 93.94 91 SER A O 1
ATOM 728 N N . THR A 1 92 ? -3.842 6.575 -3.435 1.00 94.94 92 THR A N 1
ATOM 729 C CA . THR A 1 92 ? -4.802 7.449 -2.753 1.00 94.94 92 THR A CA 1
ATOM 730 C C . THR A 1 92 ? -5.396 6.749 -1.533 1.00 94.94 92 THR A C 1
ATOM 732 O O . THR A 1 92 ? -5.296 7.280 -0.430 1.00 94.94 92 THR A O 1
ATOM 735 N N . ALA A 1 93 ? -5.918 5.529 -1.697 1.00 96.44 93 ALA A N 1
ATOM 736 C CA . ALA A 1 93 ? -6.500 4.768 -0.590 1.00 96.44 93 ALA A CA 1
ATOM 737 C C . ALA A 1 93 ? -5.482 4.482 0.529 1.00 96.44 93 ALA A C 1
ATOM 739 O O . ALA A 1 93 ? -5.802 4.592 1.709 1.00 96.44 93 ALA A O 1
ATOM 740 N N . PHE A 1 94 ? -4.238 4.163 0.169 1.00 96.12 94 PHE A N 1
ATOM 741 C CA . PHE A 1 94 ? -3.138 3.969 1.110 1.00 96.12 94 PHE A CA 1
ATOM 742 C C . PHE A 1 94 ? -2.827 5.246 1.901 1.00 96.12 94 PHE A C 1
ATOM 744 O O . PHE A 1 94 ? -2.637 5.196 3.115 1.00 96.12 94 PHE A O 1
ATOM 751 N N . THR A 1 95 ? -2.814 6.401 1.232 1.00 95.62 95 THR A N 1
ATOM 752 C CA . THR A 1 95 ? -2.564 7.694 1.882 1.00 95.62 95 THR A CA 1
ATOM 753 C C . THR A 1 95 ? -3.677 8.048 2.868 1.00 95.62 95 THR A C 1
ATOM 755 O O . THR A 1 95 ? -3.390 8.455 3.994 1.00 95.62 95 THR A O 1
ATOM 758 N N . GLU A 1 96 ? -4.937 7.830 2.483 1.00 97.69 96 GLU A N 1
ATOM 759 C CA . GLU A 1 96 ? -6.101 7.990 3.367 1.00 97.69 96 GLU A CA 1
ATOM 760 C C . GLU A 1 96 ? -6.021 7.041 4.575 1.00 97.69 96 GLU A C 1
ATOM 762 O O . GLU A 1 96 ? -6.222 7.462 5.716 1.00 97.69 96 GLU A O 1
ATOM 767 N N . ALA A 1 97 ? -5.629 5.782 4.356 1.00 97.69 97 ALA A N 1
ATOM 768 C CA . ALA A 1 97 ? -5.467 4.802 5.425 1.00 97.69 97 ALA A CA 1
ATOM 769 C C . ALA A 1 97 ? -4.401 5.206 6.453 1.00 97.69 97 ALA A C 1
ATOM 771 O O . ALA A 1 97 ? -4.615 5.015 7.647 1.00 97.69 97 ALA A O 1
ATOM 772 N N . MET A 1 98 ? -3.281 5.811 6.035 1.00 97.44 98 MET A N 1
ATOM 773 C CA . MET A 1 98 ? -2.291 6.336 6.988 1.00 97.44 98 MET A CA 1
ATOM 774 C C . MET A 1 98 ? -2.871 7.437 7.884 1.00 97.44 98 MET A C 1
ATOM 776 O O . MET A 1 98 ? -2.510 7.508 9.058 1.00 97.44 98 MET A O 1
ATOM 780 N N . GLY A 1 99 ? -3.770 8.272 7.353 1.00 97.62 99 GLY A N 1
ATOM 781 C CA . GLY A 1 99 ? -4.495 9.274 8.136 1.00 97.62 99 GLY A CA 1
ATOM 782 C C . GLY A 1 99 ? -5.342 8.627 9.231 1.00 97.62 99 GLY A C 1
ATOM 783 O O . GLY A 1 99 ? -5.191 8.962 10.403 1.00 97.62 99 GLY A O 1
ATOM 784 N N . HIS A 1 100 ? -6.143 7.624 8.871 1.00 98.06 100 HIS A N 1
ATOM 785 C CA . HIS A 1 100 ? -6.986 6.903 9.830 1.00 98.06 100 HIS A CA 1
ATOM 786 C C . HIS A 1 100 ? -6.188 6.077 10.842 1.00 98.06 100 HIS A C 1
ATOM 788 O O . HIS A 1 100 ? -6.529 6.057 12.019 1.00 98.06 100 HIS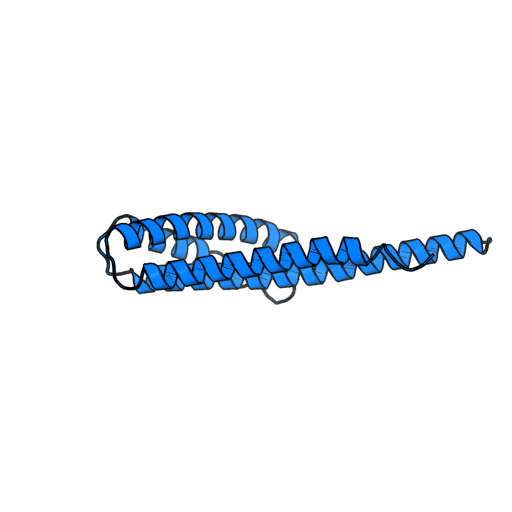 A O 1
ATOM 794 N N . LEU A 1 101 ? -5.086 5.444 10.431 1.00 97.81 101 LEU A N 1
ATOM 795 C CA . LEU A 1 101 ? -4.173 4.777 11.363 1.00 97.81 101 LEU A CA 1
ATOM 796 C C . LEU A 1 101 ? -3.579 5.773 12.368 1.00 97.81 101 LEU A C 1
ATOM 798 O O . LEU A 1 101 ? -3.451 5.458 13.546 1.00 97.81 101 LEU A O 1
ATOM 802 N N . ASN A 1 102 ? -3.246 6.986 11.927 1.00 98.00 102 ASN A N 1
ATOM 803 C CA . ASN A 1 102 ? -2.764 8.039 12.815 1.00 98.00 102 ASN A CA 1
ATOM 804 C C . ASN A 1 102 ? -3.852 8.540 13.782 1.00 98.00 102 ASN A C 1
ATOM 806 O O . ASN A 1 102 ? -3.547 8.813 14.940 1.00 98.00 102 ASN A O 1
ATOM 810 N N . GLU A 1 103 ? -5.108 8.628 13.340 1.00 98.06 103 GLU A N 1
ATOM 811 C CA . GLU A 1 103 ? -6.254 8.921 14.215 1.00 98.06 103 GLU A CA 1
ATOM 812 C C . GLU A 1 103 ? -6.426 7.834 15.287 1.00 98.06 103 GLU A C 1
ATOM 814 O O . GLU A 1 103 ? -6.482 8.162 16.469 1.00 98.06 103 GLU A O 1
ATOM 819 N N . LEU A 1 104 ? -6.386 6.550 14.909 1.00 97.56 104 LEU A N 1
ATOM 820 C CA . LEU A 1 104 ? -6.459 5.420 15.849 1.00 97.56 104 LEU A CA 1
ATOM 821 C C . LEU A 1 104 ? -5.314 5.423 16.874 1.00 97.56 104 LEU A C 1
ATOM 823 O O . LEU A 1 104 ? -5.525 5.092 18.039 1.00 97.56 104 LEU A O 1
ATOM 827 N N . VAL A 1 105 ? -4.107 5.840 16.472 1.00 97.44 105 VAL A N 1
ATOM 828 C CA . VAL A 1 105 ? -2.993 6.065 17.410 1.00 97.44 105 VAL A CA 1
ATOM 829 C C . VAL A 1 105 ? -3.332 7.173 18.407 1.00 97.44 105 VAL A C 1
ATOM 831 O O . VAL A 1 105 ? -3.066 7.020 19.597 1.00 97.44 105 VAL A O 1
ATOM 834 N N . GLY A 1 106 ? -3.930 8.274 17.944 1.00 96.88 106 GLY A N 1
ATOM 835 C CA . GLY A 1 106 ? -4.389 9.365 18.809 1.00 96.88 106 GLY A CA 1
ATOM 836 C C . GLY A 1 106 ? -5.501 8.947 19.778 1.00 96.88 106 GLY A C 1
ATOM 837 O O . GLY A 1 106 ? -5.558 9.455 20.895 1.00 96.88 106 GLY A O 1
ATOM 838 N N . GLU A 1 107 ? -6.339 7.991 19.376 1.00 96.12 107 GLU A N 1
ATOM 839 C CA . GLU A 1 107 ? -7.373 7.362 20.209 1.00 96.12 107 GLU A CA 1
ATOM 840 C C . GLU A 1 107 ? -6.809 6.312 21.187 1.00 96.12 107 GLU A C 1
ATOM 842 O O . GLU A 1 107 ? -7.524 5.859 22.080 1.00 96.12 107 GLU A O 1
ATOM 847 N N . GLY A 1 108 ? -5.533 5.934 21.053 1.00 95.69 108 GLY A N 1
ATOM 848 C CA . GLY A 1 108 ? -4.889 4.926 21.896 1.00 95.69 108 GLY A CA 1
ATOM 849 C C . GLY A 1 108 ? -5.290 3.487 21.563 1.00 95.69 108 GLY A C 1
ATOM 850 O O . GLY A 1 108 ? -5.228 2.627 22.436 1.00 95.69 108 GLY A O 1
ATOM 851 N N . VAL A 1 109 ? -5.716 3.214 20.325 1.00 96.12 109 VAL A N 1
ATOM 852 C CA . VAL A 1 109 ? -6.077 1.860 19.884 1.00 96.12 109 VAL A CA 1
ATOM 853 C C . VAL A 1 109 ? -4.820 1.002 19.724 1.00 96.12 109 VAL A C 1
ATOM 855 O O . VAL A 1 109 ? -3.899 1.340 18.972 1.00 96.12 109 VAL A O 1
ATOM 858 N N . ASP A 1 110 ? -4.795 -0.136 20.417 1.00 94.88 110 ASP A N 1
ATOM 859 C CA . ASP A 1 110 ? -3.669 -1.069 20.398 1.00 94.88 110 ASP A CA 1
ATOM 860 C C . ASP A 1 110 ? -3.371 -1.581 18.981 1.00 94.88 110 ASP A C 1
ATOM 862 O O . ASP A 1 110 ? -4.263 -1.920 18.206 1.00 94.88 110 ASP A O 1
ATOM 866 N N . GLY A 1 111 ? -2.086 -1.638 18.624 1.00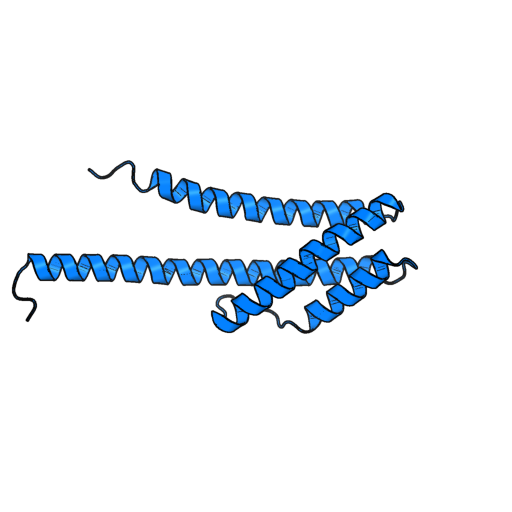 92.88 111 GLY A N 1
ATOM 867 C CA . GLY A 1 111 ? -1.623 -2.108 17.312 1.00 92.88 111 GLY A CA 1
ATOM 868 C C . GLY A 1 111 ? -1.688 -1.073 16.179 1.00 92.88 111 GLY A C 1
ATOM 869 O O . GLY A 1 111 ? -1.027 -1.266 15.153 1.00 92.88 111 GLY A O 1
ATOM 870 N N . ALA A 1 112 ? -2.386 0.057 16.357 1.00 95.44 112 ALA A N 1
ATOM 871 C CA . ALA A 1 112 ? -2.448 1.126 15.354 1.00 95.44 112 ALA A CA 1
ATOM 872 C C . ALA A 1 112 ? -1.071 1.744 15.071 1.00 95.44 112 ALA A C 1
ATOM 874 O O . ALA A 1 112 ? -0.721 1.983 13.913 1.00 95.44 112 ALA A O 1
ATOM 875 N N . SER A 1 113 ? -0.249 1.929 16.109 1.00 96.25 113 SER A N 1
ATOM 876 C CA . SER A 1 113 ? 1.111 2.469 15.976 1.00 96.25 113 SER A CA 1
ATOM 877 C C . SER A 1 113 ? 2.006 1.545 15.154 1.00 96.25 113 SER A C 1
ATOM 879 O O . SER A 1 113 ? 2.669 1.998 14.225 1.00 96.25 113 SER A O 1
ATOM 881 N N . THR A 1 114 ? 1.955 0.240 15.420 1.00 96.31 114 THR A N 1
ATOM 882 C CA . THR A 1 114 ? 2.724 -0.772 14.689 1.00 96.31 114 THR A CA 1
ATOM 883 C C . THR A 1 114 ? 2.340 -0.819 13.211 1.00 96.31 114 THR A C 1
ATOM 885 O O . THR A 1 114 ? 3.215 -0.862 12.344 1.00 96.31 114 THR A O 1
ATOM 888 N N . LEU A 1 115 ? 1.044 -0.787 12.888 1.00 95.38 115 LEU A N 1
ATOM 889 C CA . LEU A 1 115 ? 0.596 -0.767 11.492 1.00 95.38 115 LEU A CA 1
ATOM 890 C C . LEU A 1 115 ? 0.971 0.540 10.782 1.00 95.38 115 LEU A C 1
ATOM 892 O O . LEU A 1 115 ? 1.409 0.503 9.629 1.00 95.38 115 LEU A O 1
ATOM 896 N N . LEU A 1 116 ? 0.882 1.680 11.470 1.00 96.88 116 LEU A N 1
ATOM 897 C CA . LEU A 1 116 ? 1.314 2.970 10.934 1.00 96.88 116 LEU A CA 1
ATOM 898 C C . LEU A 1 116 ? 2.826 3.009 10.666 1.00 96.88 116 LEU A C 1
ATOM 900 O O . LEU A 1 116 ? 3.259 3.514 9.630 1.00 96.88 116 LEU A O 1
ATOM 904 N N . GLU A 1 117 ? 3.642 2.454 11.560 1.00 95.62 117 GLU A N 1
ATOM 905 C CA . GLU A 1 117 ? 5.090 2.333 11.368 1.00 95.62 117 GLU A CA 1
ATOM 906 C C . GLU A 1 117 ? 5.435 1.441 10.175 1.00 95.62 117 GLU A C 1
ATOM 908 O O . GLU A 1 117 ? 6.288 1.806 9.366 1.00 95.62 117 GLU A O 1
ATOM 913 N N . ARG A 1 118 ? 4.725 0.320 9.993 1.00 94.06 118 ARG A N 1
ATOM 914 C CA . ARG A 1 118 ? 4.878 -0.533 8.802 1.00 94.06 118 ARG A CA 1
ATOM 915 C C . ARG A 1 118 ? 4.523 0.215 7.516 1.00 94.06 118 ARG A C 1
ATOM 917 O O . ARG A 1 118 ? 5.254 0.106 6.532 1.00 94.06 118 ARG A O 1
ATOM 924 N N . ALA A 1 119 ? 3.449 1.006 7.527 1.00 93.56 119 ALA A N 1
ATOM 925 C CA . ALA A 1 119 ? 3.073 1.846 6.392 1.00 93.56 119 ALA A CA 1
ATOM 926 C C . ALA A 1 119 ? 4.145 2.911 6.086 1.00 93.56 119 ALA A C 1
ATOM 928 O O . ALA A 1 119 ? 4.515 3.104 4.929 1.00 93.56 119 ALA A O 1
ATOM 929 N N . ARG A 1 120 ? 4.720 3.552 7.110 1.00 94.19 120 ARG A N 1
ATOM 930 C CA . ARG A 1 120 ? 5.821 4.519 6.949 1.00 94.19 120 ARG A CA 1
ATOM 931 C C . ARG A 1 120 ? 7.101 3.870 6.426 1.00 94.19 120 ARG A C 1
ATOM 933 O O . ARG A 1 120 ? 7.721 4.413 5.517 1.00 94.19 120 ARG A O 1
ATOM 940 N N . ALA A 1 121 ? 7.473 2.701 6.944 1.00 91.50 121 ALA A N 1
ATOM 941 C CA . ALA A 1 121 ? 8.624 1.940 6.458 1.00 91.50 121 ALA A CA 1
ATOM 942 C C . ALA A 1 121 ? 8.465 1.572 4.975 1.00 91.50 121 ALA A C 1
ATOM 944 O O . ALA A 1 121 ? 9.419 1.631 4.203 1.00 91.50 121 ALA A O 1
ATOM 945 N N . TYR A 1 122 ? 7.241 1.254 4.554 1.00 88.00 122 TYR A N 1
ATOM 946 C CA . TYR A 1 122 ? 6.934 1.029 3.150 1.00 88.00 122 TYR A CA 1
ATOM 947 C C . TYR A 1 122 ? 7.157 2.283 2.281 1.00 88.00 122 TYR A C 1
ATOM 949 O O . TYR A 1 122 ? 7.812 2.198 1.242 1.00 88.00 122 TYR A O 1
ATOM 957 N N . VAL A 1 123 ? 6.684 3.455 2.721 1.00 88.50 123 VAL A N 1
ATOM 958 C CA . VAL A 1 123 ? 6.936 4.733 2.026 1.00 88.50 123 VAL A CA 1
ATOM 959 C C . VAL A 1 123 ? 8.433 5.041 1.953 1.00 88.50 123 VAL A C 1
ATOM 961 O O . VAL A 1 123 ? 8.917 5.487 0.914 1.00 88.50 123 VAL A O 1
ATOM 964 N N . GLN A 1 124 ? 9.183 4.753 3.016 1.00 87.62 124 GLN A N 1
ATOM 965 C CA . GLN A 1 124 ? 10.629 4.952 3.047 1.00 87.62 124 GLN A CA 1
ATOM 966 C C . GLN A 1 124 ? 11.346 4.132 1.962 1.00 87.62 124 GLN A C 1
ATOM 968 O O . GLN A 1 124 ? 12.162 4.683 1.226 1.00 87.62 124 GLN A O 1
ATOM 973 N N . LEU A 1 125 ? 10.984 2.855 1.782 1.00 84.25 125 LEU A N 1
ATOM 974 C CA . LEU A 1 125 ? 11.542 2.011 0.714 1.00 84.25 125 LEU A CA 1
ATOM 975 C C . LEU A 1 125 ? 11.279 2.586 -0.685 1.00 84.25 125 LEU A C 1
ATOM 977 O O . LEU A 1 125 ? 12.133 2.504 -1.569 1.00 84.25 125 LEU A O 1
ATOM 981 N N . ARG A 1 126 ? 10.098 3.176 -0.892 1.00 83.12 126 ARG A N 1
ATOM 982 C CA . ARG A 1 126 ? 9.751 3.839 -2.153 1.00 83.12 126 ARG A CA 1
ATOM 983 C C . ARG A 1 126 ? 10.637 5.060 -2.398 1.00 83.12 126 ARG A C 1
ATOM 985 O O . ARG A 1 126 ? 11.176 5.205 -3.489 1.00 83.12 126 ARG A O 1
ATOM 992 N N . ILE A 1 127 ? 10.818 5.900 -1.380 1.00 83.44 127 ILE A N 1
ATOM 993 C CA . ILE A 1 127 ? 11.679 7.088 -1.458 1.00 83.44 127 ILE A CA 1
ATOM 994 C C . ILE A 1 127 ? 13.125 6.679 -1.758 1.00 83.44 127 ILE A C 1
ATOM 996 O O . ILE A 1 127 ? 13.757 7.268 -2.629 1.00 83.44 127 ILE A O 1
ATOM 1000 N N . GLU A 1 128 ? 13.643 5.651 -1.087 1.00 83.56 128 GLU A N 1
ATOM 1001 C CA . GLU A 1 128 ? 14.995 5.132 -1.320 1.00 83.56 128 GLU A CA 1
ATOM 1002 C C . GLU A 1 128 ? 15.185 4.622 -2.751 1.00 83.56 128 GLU A C 1
ATOM 1004 O O . GLU A 1 128 ? 16.196 4.934 -3.383 1.00 83.56 128 GLU A O 1
ATOM 1009 N N . ARG A 1 129 ? 14.199 3.898 -3.296 1.00 79.62 129 ARG A N 1
ATOM 1010 C CA . ARG A 1 129 ? 14.194 3.468 -4.702 1.00 79.62 129 ARG A CA 1
ATOM 1011 C C . ARG A 1 129 ? 14.214 4.665 -5.648 1.00 79.62 129 ARG A C 1
ATOM 1013 O O . ARG A 1 129 ? 15.037 4.705 -6.562 1.00 79.62 129 ARG A O 1
ATOM 1020 N N . ASP A 1 130 ? 13.316 5.622 -5.441 1.00 76.50 130 ASP A N 1
ATOM 1021 C CA . ASP A 1 130 ? 13.183 6.783 -6.319 1.00 76.50 130 ASP A CA 1
ATOM 1022 C C . ASP A 1 130 ? 14.480 7.616 -6.292 1.00 76.50 130 ASP A C 1
ATOM 1024 O O . ASP A 1 130 ? 15.005 7.984 -7.344 1.00 76.50 130 ASP A O 1
ATOM 1028 N N . MET A 1 131 ? 15.079 7.804 -5.110 1.00 76.25 131 MET A N 1
ATOM 1029 C CA . MET A 1 131 ? 16.396 8.429 -4.955 1.00 76.25 131 MET A CA 1
ATOM 1030 C C . MET A 1 131 ? 17.502 7.646 -5.670 1.00 76.25 131 MET A C 1
ATOM 1032 O O . MET A 1 131 ? 18.290 8.248 -6.396 1.00 76.25 131 MET A O 1
ATOM 1036 N N . ALA A 1 132 ? 17.566 6.320 -5.522 1.00 74.88 132 ALA A N 1
ATOM 1037 C CA . ALA A 1 132 ? 18.553 5.498 -6.222 1.00 74.88 132 ALA A CA 1
ATOM 1038 C C . ALA A 1 132 ? 18.423 5.629 -7.750 1.00 74.88 132 ALA A C 1
ATOM 1040 O O . ALA A 1 132 ? 19.432 5.709 -8.449 1.00 74.88 132 ALA A O 1
ATOM 1041 N N . GLY A 1 133 ? 17.195 5.720 -8.268 1.00 66.12 133 GLY A N 1
ATOM 1042 C CA . GLY A 1 133 ? 16.924 5.975 -9.683 1.00 66.12 133 GLY A CA 1
ATOM 1043 C C . GLY A 1 133 ? 17.401 7.351 -10.162 1.00 66.12 133 GLY A C 1
ATOM 1044 O O . GLY A 1 133 ? 17.916 7.454 -11.277 1.00 66.12 133 GLY A O 1
ATOM 1045 N N . PHE A 1 134 ? 17.273 8.390 -9.330 1.00 60.75 134 PHE A N 1
ATOM 1046 C CA . PHE A 1 134 ? 17.802 9.732 -9.603 1.00 60.75 134 PHE A CA 1
ATOM 1047 C C . PHE A 1 134 ? 19.339 9.769 -9.553 1.00 60.75 134 PHE A C 1
ATOM 1049 O O . PHE A 1 134 ? 19.971 10.217 -10.509 1.00 60.75 134 PHE A O 1
ATOM 1056 N N . PHE A 1 135 ? 19.957 9.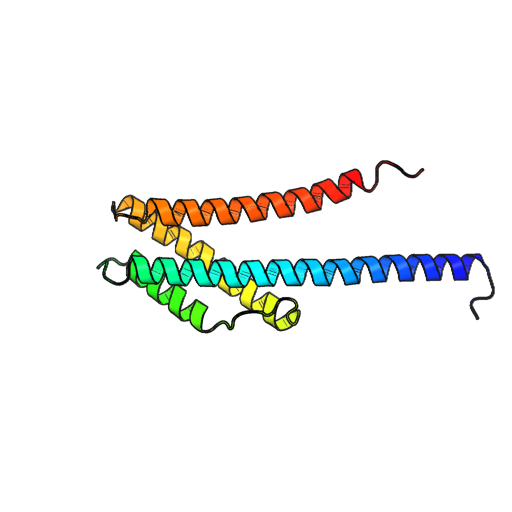230 -8.499 1.00 57.69 135 PHE A N 1
ATOM 1057 C CA . PHE A 1 135 ? 21.417 9.236 -8.336 1.00 57.69 135 PHE A CA 1
ATOM 1058 C C . PHE A 1 135 ? 22.141 8.313 -9.331 1.00 57.69 135 PHE A C 1
ATOM 1060 O O . PHE A 1 135 ? 23.256 8.614 -9.760 1.00 57.69 135 PHE A O 1
ATOM 1067 N N . ALA A 1 136 ? 21.503 7.229 -9.785 1.00 56.50 136 ALA A N 1
ATOM 1068 C CA . ALA A 1 136 ? 22.030 6.399 -10.868 1.00 56.50 136 ALA A CA 1
ATOM 1069 C C . ALA A 1 136 ? 22.107 7.148 -12.214 1.00 56.50 136 ALA A C 1
ATOM 1071 O O . ALA A 1 136 ? 22.943 6.801 -13.050 1.00 56.50 136 ALA A O 1
ATOM 1072 N N . MET A 1 137 ? 21.286 8.188 -12.433 1.00 50.47 137 MET A N 1
ATOM 1073 C CA . MET A 1 137 ? 21.419 9.053 -13.613 1.00 50.47 137 MET A CA 1
ATOM 1074 C C . MET A 1 137 ? 22.608 10.019 -13.501 1.00 50.47 137 MET A C 1
ATOM 1076 O O . MET A 1 137 ? 23.263 10.271 -14.511 1.00 50.47 137 MET A O 1
ATOM 1080 N N . GLU A 1 138 ? 22.940 10.510 -12.301 1.00 46.25 138 GLU A N 1
ATOM 1081 C CA . GLU A 1 138 ? 24.114 11.376 -12.088 1.00 46.25 138 GLU A CA 1
ATOM 1082 C C . GLU A 1 138 ? 25.438 10.605 -12.208 1.00 46.25 138 GLU A C 1
ATOM 1084 O O . GLU A 1 138 ? 26.392 11.098 -12.809 1.00 46.25 138 GLU A O 1
ATOM 1089 N N . GLY A 1 139 ? 25.488 9.355 -11.734 1.00 46.00 139 GLY A N 1
ATOM 1090 C CA . GLY A 1 139 ? 26.662 8.484 -11.887 1.00 46.00 139 GLY A CA 1
ATOM 1091 C C . GLY A 1 139 ? 26.861 7.915 -13.301 1.00 46.00 139 GLY A C 1
ATOM 1092 O O . GLY A 1 139 ? 27.936 7.411 -13.616 1.00 46.00 139 GLY A O 1
ATOM 1093 N N . GLY A 1 140 ? 25.841 7.991 -14.166 1.00 44.12 140 GLY A N 1
ATOM 1094 C CA . GLY A 1 140 ? 25.856 7.443 -15.528 1.00 44.12 140 GLY A CA 1
ATOM 1095 C C . GLY A 1 140 ? 26.358 8.400 -16.616 1.00 44.12 140 GLY A C 1
ATOM 1096 O O . GLY A 1 140 ? 26.607 7.959 -17.738 1.00 44.12 140 GLY A O 1
ATOM 1097 N N . MET A 1 141 ? 26.532 9.689 -16.300 1.00 43.78 141 MET A N 1
ATOM 1098 C CA . MET A 1 141 ? 27.104 10.701 -17.207 1.00 43.78 141 MET A CA 1
ATOM 1099 C C . MET A 1 141 ? 28.406 11.331 -16.690 1.00 43.78 141 MET A C 1
ATOM 1101 O O . MET A 1 141 ? 28.863 12.334 -17.230 1.00 43.78 141 MET A O 1
ATOM 1105 N N . VAL A 1 142 ? 29.053 10.724 -15.694 1.00 48.66 142 VAL A N 1
ATOM 1106 C CA . VAL A 1 142 ? 30.416 11.085 -15.282 1.00 48.66 142 VAL A CA 1
ATOM 1107 C C . VAL A 1 142 ? 31.307 9.863 -15.469 1.00 48.66 142 VAL A C 1
ATOM 1109 O O . VAL A 1 142 ? 31.529 9.081 -14.553 1.00 48.66 142 VAL A O 1
ATOM 1112 N N . GLY A 1 143 ? 31.795 9.680 -16.696 1.00 46.06 143 GLY A N 1
ATOM 1113 C CA . GLY A 1 143 ? 32.855 8.712 -16.975 1.00 46.06 143 GLY A CA 1
ATOM 1114 C C . GLY A 1 143 ? 32.600 7.796 -18.160 1.00 46.06 143 GLY A C 1
ATOM 1115 O O . GLY A 1 143 ? 32.546 6.587 -17.979 1.00 46.06 143 GLY A O 1
ATOM 1116 N N . ARG A 1 144 ? 32.525 8.362 -19.370 1.00 44.09 144 ARG A N 1
ATOM 1117 C CA . ARG A 1 144 ? 33.176 7.833 -20.586 1.00 44.09 144 ARG A CA 1
ATOM 1118 C C . ARG A 1 144 ? 33.315 8.978 -21.594 1.00 44.09 144 ARG A C 1
ATOM 1120 O O . ARG A 1 144 ? 32.390 9.237 -22.358 1.00 44.09 144 ARG A O 1
ATOM 1127 N N . GLY A 1 145 ? 34.469 9.642 -21.563 1.00 36.12 145 GLY A N 1
ATOM 1128 C CA . GLY A 1 145 ? 34.849 10.738 -22.456 1.00 36.12 145 GLY A CA 1
ATOM 1129 C C . GLY A 1 145 ? 35.758 11.715 -21.748 1.00 36.12 145 GLY A C 1
ATOM 1130 O O . GLY A 1 145 ? 35.202 12.674 -21.178 1.00 36.12 145 GLY A O 1
#

Radius of gyration: 21.5 Å; chains: 1; bounding box: 51×22×70 Å